Protein AF-A0AAP4EZF8-F1 (afdb_monomer_lite)

Structure (mmCIF, N/CA/C/O backbone):
data_AF-A0AAP4EZF8-F1
#
_entry.id   AF-A0AAP4EZF8-F1
#
loop_
_atom_site.group_PDB
_atom_site.id
_atom_site.type_symbol
_atom_site.label_atom_id
_atom_site.label_alt_id
_atom_site.label_comp_id
_atom_site.label_asym_id
_atom_site.label_entity_id
_atom_site.label_seq_id
_atom_site.pdbx_PDB_ins_code
_atom_site.Cartn_x
_atom_site.Cartn_y
_atom_site.Cartn_z
_atom_site.occupancy
_atom_site.B_iso_or_equiv
_atom_site.auth_seq_id
_atom_site.auth_comp_id
_atom_site.auth_asym_id
_atom_site.auth_atom_id
_atom_site.pdbx_PDB_model_num
ATOM 1 N N . MET A 1 1 ? 42.710 -4.625 -12.517 1.00 37.38 1 MET A N 1
ATOM 2 C CA . MET A 1 1 ? 41.410 -4.538 -11.818 1.00 37.38 1 MET A CA 1
ATOM 3 C C . MET A 1 1 ? 40.310 -4.661 -12.863 1.00 37.38 1 MET A C 1
ATOM 5 O O . MET A 1 1 ? 40.284 -3.860 -13.783 1.00 37.38 1 MET A O 1
ATOM 9 N N . ARG A 1 2 ? 39.512 -5.733 -12.794 1.00 29.61 2 ARG A N 1
ATOM 10 C CA . ARG A 1 2 ? 38.468 -6.141 -13.753 1.00 29.61 2 ARG A CA 1
ATOM 11 C C . ARG A 1 2 ? 37.198 -6.421 -12.942 1.00 29.61 2 ARG A C 1
ATOM 13 O O . ARG A 1 2 ? 37.302 -7.098 -11.923 1.00 29.61 2 ARG A O 1
ATOM 20 N N . LEU A 1 3 ? 36.039 -5.920 -13.371 1.00 31.92 3 LEU A N 1
ATOM 21 C CA . LEU A 1 3 ? 34.738 -6.331 -12.826 1.00 31.92 3 LEU A CA 1
ATOM 22 C C . LEU A 1 3 ? 34.533 -7.811 -13.175 1.00 31.92 3 LEU A C 1
ATOM 24 O O . LEU A 1 3 ? 34.345 -8.163 -14.336 1.00 31.92 3 LEU A O 1
ATOM 28 N N . ALA A 1 4 ? 34.656 -8.681 -12.176 1.00 42.47 4 ALA A N 1
ATOM 29 C CA . ALA A 1 4 ? 34.756 -10.132 -12.321 1.00 42.47 4 ALA A CA 1
ATOM 30 C C . ALA A 1 4 ? 33.412 -10.829 -12.602 1.00 42.47 4 ALA A C 1
ATOM 32 O O . ALA A 1 4 ? 33.194 -11.937 -12.122 1.00 42.47 4 ALA A O 1
ATOM 33 N N . ALA A 1 5 ? 32.507 -10.206 -13.363 1.00 37.62 5 ALA A N 1
ATOM 34 C CA . ALA A 1 5 ? 31.254 -10.871 -13.696 1.00 37.62 5 ALA A CA 1
ATOM 35 C C . ALA A 1 5 ? 30.788 -10.703 -15.142 1.00 37.62 5 ALA A C 1
ATOM 37 O O . ALA A 1 5 ? 30.407 -11.717 -15.698 1.00 37.62 5 ALA A O 1
ATOM 38 N N . TRP A 1 6 ? 30.825 -9.529 -15.784 1.00 41.91 6 TRP A N 1
ATOM 39 C CA . TRP A 1 6 ? 30.264 -9.393 -17.146 1.00 41.91 6 TRP A CA 1
ATOM 40 C C . TRP A 1 6 ? 30.872 -8.196 -17.899 1.00 41.91 6 TRP A C 1
ATOM 42 O O . TRP A 1 6 ? 30.418 -7.072 -17.699 1.00 41.91 6 TRP A O 1
ATOM 52 N N . PRO A 1 7 ? 31.914 -8.384 -18.730 1.00 45.31 7 PRO A N 1
ATOM 53 C CA . PRO A 1 7 ? 32.465 -7.306 -19.549 1.00 45.31 7 PRO A CA 1
ATOM 54 C C . PRO A 1 7 ? 31.749 -7.138 -20.902 1.00 45.31 7 PRO A C 1
ATOM 56 O O . PRO A 1 7 ? 31.932 -6.108 -21.539 1.00 45.31 7 PRO A O 1
ATOM 59 N N . GLU A 1 8 ? 30.943 -8.112 -21.342 1.00 48.06 8 GLU A N 1
ATOM 60 C CA . GLU A 1 8 ? 30.373 -8.125 -22.694 1.00 48.06 8 GLU A CA 1
ATOM 61 C C . GLU A 1 8 ? 29.079 -8.956 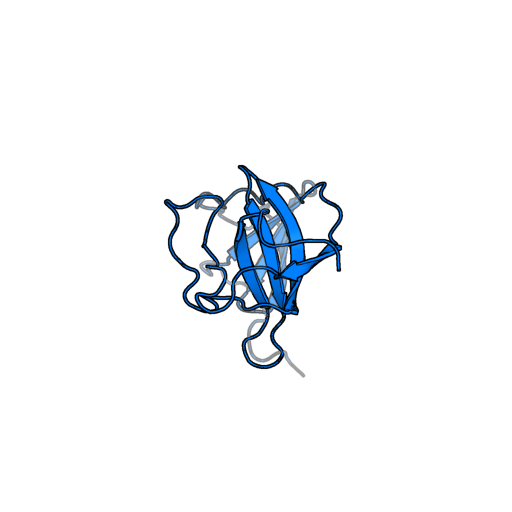-22.730 1.00 48.06 8 GLU A C 1
ATOM 63 O O . GLU A 1 8 ? 29.047 -10.089 -22.244 1.00 48.06 8 GLU A O 1
ATOM 68 N N . LEU A 1 9 ? 27.995 -8.397 -23.276 1.00 49.22 9 LEU A N 1
ATOM 69 C CA . LEU A 1 9 ? 26.797 -9.170 -23.607 1.00 49.22 9 LEU A CA 1
ATOM 70 C C . LEU A 1 9 ? 27.091 -9.948 -24.896 1.00 49.22 9 LEU A C 1
ATOM 72 O O . LEU A 1 9 ? 27.090 -9.372 -25.978 1.00 49.22 9 LEU A O 1
ATOM 76 N N . ALA A 1 10 ? 27.372 -11.244 -24.778 1.00 48.78 10 ALA A N 1
ATOM 77 C CA . ALA A 1 10 ? 27.453 -12.143 -25.928 1.00 48.78 10 ALA A CA 1
ATOM 78 C C . ALA A 1 10 ? 26.058 -12.411 -26.532 1.00 48.78 10 ALA A C 1
ATOM 80 O O . ALA A 1 10 ? 25.045 -12.351 -25.826 1.00 48.78 10 ALA A O 1
ATOM 81 N N . GLU A 1 11 ? 26.022 -12.723 -27.831 1.00 43.00 11 GLU A N 1
ATOM 82 C CA . GLU A 1 11 ? 24.820 -13.152 -28.554 1.00 43.00 11 GLU A CA 1
ATOM 83 C C . GLU A 1 11 ? 24.156 -14.339 -27.827 1.00 43.00 11 GLU A C 1
ATOM 85 O O . GLU A 1 11 ? 24.813 -15.336 -27.527 1.00 43.00 11 GLU A O 1
ATOM 90 N N . GLY A 1 12 ? 22.865 -14.209 -27.496 1.00 46.56 12 GLY A N 1
ATOM 91 C CA . GLY A 1 12 ? 22.092 -15.232 -26.776 1.00 46.56 12 GLY A CA 1
ATOM 92 C C . GLY A 1 12 ? 21.846 -14.977 -25.281 1.00 46.56 12 GLY A C 1
ATOM 93 O O . GLY A 1 12 ? 21.172 -15.783 -24.644 1.00 46.56 12 GLY A O 1
ATOM 94 N N . ASN A 1 13 ? 22.336 -13.874 -24.706 1.00 57.84 13 ASN A N 1
ATOM 95 C CA . ASN A 1 13 ? 21.997 -13.491 -23.330 1.00 57.84 13 ASN A CA 1
ATOM 96 C C . ASN A 1 13 ? 20.596 -12.860 -23.236 1.00 57.84 13 ASN A C 1
ATOM 98 O O . ASN A 1 13 ? 20.309 -11.873 -23.913 1.00 57.84 13 ASN A O 1
ATOM 102 N N . GLU A 1 14 ? 19.747 -13.384 -22.347 1.00 56.44 14 GLU A N 1
ATOM 103 C CA . GLU A 1 14 ? 18.456 -12.777 -22.002 1.00 56.44 14 GLU A CA 1
ATOM 104 C C . GLU A 1 14 ? 18.648 -11.657 -20.966 1.00 56.44 14 GLU A C 1
ATOM 106 O O . GLU A 1 14 ? 19.340 -11.828 -19.960 1.00 56.44 14 GLU A O 1
ATOM 111 N N . VAL A 1 15 ? 18.030 -10.500 -21.210 1.00 62.16 15 VAL A N 1
ATOM 112 C CA . VAL A 1 15 ? 18.065 -9.332 -20.320 1.00 62.16 15 VAL A CA 1
ATOM 113 C C . VAL A 1 15 ? 16.663 -8.759 -20.157 1.00 62.16 15 VAL A C 1
ATOM 115 O O . VAL A 1 15 ? 15.898 -8.700 -21.120 1.00 62.16 15 VAL A O 1
ATOM 118 N N . ASP A 1 16 ? 16.333 -8.301 -18.950 1.00 65.31 16 ASP A N 1
ATOM 119 C CA . ASP A 1 16 ? 15.076 -7.600 -18.705 1.00 65.31 16 ASP A CA 1
ATOM 120 C C . ASP A 1 16 ? 15.207 -6.144 -19.162 1.00 65.31 16 ASP A C 1
ATOM 122 O O . ASP A 1 16 ? 16.004 -5.363 -18.631 1.00 65.31 16 ASP A O 1
ATOM 126 N N . VAL A 1 17 ? 14.421 -5.767 -20.169 1.00 64.56 17 VAL A N 1
ATOM 127 C CA . VAL A 1 17 ? 14.348 -4.383 -20.647 1.00 64.56 17 VAL A CA 1
ATOM 128 C C . VAL A 1 17 ? 13.406 -3.609 -19.731 1.00 64.56 17 VAL A C 1
ATOM 130 O O . VAL A 1 17 ? 12.209 -3.876 -19.679 1.00 64.56 17 VAL A O 1
ATOM 133 N N . ALA A 1 18 ? 13.955 -2.646 -18.995 1.00 67.19 18 ALA A N 1
ATOM 134 C CA . ALA A 1 18 ? 13.196 -1.815 -18.071 1.00 67.19 18 ALA A CA 1
ATOM 135 C C . ALA A 1 18 ? 12.539 -0.627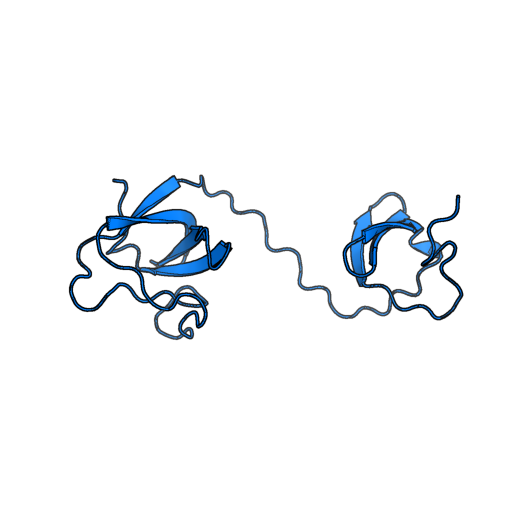 -18.784 1.00 67.19 18 ALA A C 1
ATOM 137 O O . ALA A 1 18 ? 11.382 -0.320 -18.515 1.00 67.19 18 ALA A O 1
ATOM 138 N N . GLU A 1 19 ? 13.258 0.050 -19.683 1.00 68.50 19 GLU A N 1
ATOM 139 C CA . GLU A 1 19 ? 12.761 1.232 -20.401 1.00 68.50 19 GLU A CA 1
ATOM 140 C C . GLU A 1 19 ? 13.360 1.313 -21.809 1.00 68.50 19 GLU A C 1
ATOM 142 O O . GLU A 1 19 ? 14.531 0.988 -22.010 1.00 68.50 19 GLU A O 1
ATOM 147 N N . LEU A 1 20 ? 12.575 1.807 -22.770 1.00 66.81 20 LEU A N 1
ATOM 148 C CA . LEU A 1 20 ? 13.034 2.173 -24.110 1.00 66.81 20 LEU A CA 1
ATOM 149 C C . LEU A 1 20 ? 13.005 3.693 -24.256 1.00 66.81 20 LEU A C 1
ATOM 151 O O . LEU A 1 20 ? 11.990 4.337 -23.994 1.00 66.81 20 LEU A O 1
ATOM 155 N N . TYR A 1 21 ? 14.114 4.265 -24.702 1.00 63.78 21 TYR A N 1
ATOM 156 C CA . TYR A 1 21 ? 14.239 5.688 -24.966 1.00 63.78 21 TYR A CA 1
ATOM 157 C C . TYR A 1 21 ? 14.019 5.971 -26.453 1.00 63.78 21 TYR A C 1
ATOM 159 O O . TYR A 1 21 ? 14.513 5.262 -27.332 1.00 63.78 21 TYR A O 1
ATOM 167 N N . SER A 1 22 ? 13.331 7.074 -26.749 1.00 60.00 22 SER A N 1
ATOM 168 C CA . SER A 1 22 ? 13.057 7.546 -28.116 1.00 60.00 22 SER A CA 1
ATOM 169 C C . SER A 1 22 ? 14.316 7.900 -28.923 1.00 60.00 22 SER A C 1
ATOM 171 O O . SER A 1 22 ? 14.236 8.093 -30.132 1.00 60.00 22 SER A O 1
ATOM 173 N N . ASN A 1 23 ? 15.483 7.955 -28.276 1.00 64.12 23 ASN A N 1
ATOM 174 C CA . ASN A 1 23 ? 16.798 8.142 -28.893 1.00 64.12 23 ASN A CA 1
ATOM 175 C C . ASN A 1 23 ? 17.492 6.815 -29.284 1.00 64.12 23 ASN A C 1
ATOM 177 O O . ASN A 1 23 ? 18.682 6.827 -29.600 1.00 64.12 23 ASN A O 1
ATOM 181 N N . GLY A 1 24 ? 16.786 5.680 -29.236 1.00 64.94 24 GLY A N 1
ATOM 182 C CA . GLY A 1 24 ? 17.297 4.375 -29.674 1.00 64.94 24 GLY A CA 1
ATOM 183 C C . GLY A 1 24 ? 18.107 3.606 -28.625 1.00 64.94 24 GLY A C 1
ATOM 184 O O . GLY A 1 24 ? 18.748 2.607 -28.955 1.00 64.94 24 GLY A O 1
ATOM 185 N N . TRP A 1 25 ? 18.089 4.042 -27.366 1.00 72.88 25 TRP A N 1
ATOM 186 C CA . TRP A 1 25 ? 18.699 3.324 -26.245 1.00 72.88 25 TRP A CA 1
ATOM 187 C C . TRP A 1 25 ? 17.653 2.567 -25.428 1.00 72.88 25 TRP A C 1
ATOM 189 O O . TRP A 1 25 ? 16.509 2.989 -25.321 1.00 72.88 25 TRP A O 1
ATOM 199 N N . ALA A 1 26 ? 18.061 1.468 -24.806 1.00 67.94 26 ALA A N 1
ATOM 200 C CA . ALA A 1 26 ? 17.270 0.685 -23.873 1.00 67.94 26 ALA A CA 1
ATOM 201 C C . ALA A 1 26 ? 17.988 0.628 -22.519 1.00 67.94 26 ALA A C 1
ATOM 203 O O . ALA A 1 26 ? 19.188 0.337 -22.457 1.00 67.94 26 ALA A O 1
ATOM 204 N N . ARG A 1 27 ? 17.262 0.890 -21.429 1.00 71.69 27 ARG A N 1
ATOM 205 C CA . ARG A 1 27 ? 17.731 0.595 -20.073 1.00 71.69 27 ARG A CA 1
ATOM 206 C C . ARG A 1 27 ? 17.438 -0.865 -19.780 1.00 71.69 27 ARG A C 1
ATOM 208 O O . ARG A 1 27 ? 16.278 -1.273 -19.783 1.00 71.69 27 ARG A O 1
ATOM 215 N N . VAL A 1 28 ? 18.480 -1.627 -19.491 1.00 71.31 28 VAL A N 1
ATOM 216 C CA . VAL A 1 28 ? 18.376 -3.041 -19.130 1.00 71.31 28 VAL A CA 1
ATOM 217 C C . VAL A 1 28 ? 18.740 -3.234 -17.671 1.00 71.31 28 VAL A C 1
ATOM 219 O O . VAL A 1 28 ? 19.638 -2.571 -17.143 1.00 71.31 28 VAL A O 1
ATOM 222 N N . LEU A 1 29 ? 18.026 -4.141 -17.018 1.00 65.88 29 LEU A N 1
ATOM 223 C CA . LEU A 1 29 ? 18.324 -4.571 -15.667 1.00 65.88 29 LEU A CA 1
ATOM 224 C C . LEU A 1 29 ? 18.965 -5.955 -15.738 1.00 65.88 29 LEU A C 1
ATOM 226 O O . LEU A 1 29 ? 18.379 -6.908 -16.243 1.00 65.88 29 LEU A O 1
ATOM 230 N N . ILE A 1 30 ? 20.193 -6.056 -15.239 1.00 60.91 30 ILE A N 1
ATOM 231 C CA . ILE A 1 30 ? 20.921 -7.317 -15.155 1.00 60.91 30 ILE A CA 1
ATOM 232 C C . ILE A 1 30 ? 21.064 -7.629 -13.673 1.00 60.91 30 ILE A C 1
ATOM 234 O O . ILE A 1 30 ? 21.964 -7.126 -12.993 1.00 60.91 30 ILE A O 1
ATOM 238 N N . ARG A 1 31 ? 20.143 -8.453 -13.167 1.00 67.06 31 ARG A N 1
ATOM 239 C CA . ARG A 1 31 ? 19.973 -8.726 -11.732 1.00 67.06 31 ARG A CA 1
ATOM 240 C C . ARG A 1 31 ? 19.648 -7.442 -10.952 1.00 67.06 31 ARG A C 1
ATOM 242 O O . ARG A 1 31 ? 18.510 -6.998 -10.982 1.00 67.06 31 ARG A O 1
ATOM 249 N N . GLU A 1 32 ? 20.640 -6.843 -10.293 1.00 58.75 32 GLU A N 1
ATOM 250 C CA . GLU A 1 32 ? 20.524 -5.601 -9.507 1.00 58.75 32 GLU A CA 1
ATOM 251 C C . GLU A 1 32 ? 21.290 -4.426 -10.142 1.00 58.75 32 GLU A C 1
ATOM 253 O O . GLU A 1 32 ? 21.265 -3.307 -9.631 1.00 58.75 32 GLU A O 1
ATOM 258 N N . TYR A 1 33 ? 21.975 -4.657 -11.266 1.00 54.03 33 TYR A N 1
ATOM 259 C CA . TYR A 1 33 ? 22.764 -3.637 -11.948 1.00 54.03 33 TYR A CA 1
ATOM 260 C C . TYR A 1 33 ? 21.999 -3.057 -13.133 1.00 54.03 33 TYR A C 1
ATOM 262 O O . TYR A 1 33 ? 21.435 -3.779 -13.956 1.00 54.03 33 TYR A O 1
ATOM 270 N N . THR A 1 34 ? 22.010 -1.730 -13.225 1.00 66.06 34 THR A N 1
ATOM 271 C CA . THR A 1 34 ? 21.427 -0.996 -14.350 1.00 66.06 34 THR A CA 1
ATOM 272 C C . THR A 1 34 ? 22.478 -0.782 -15.434 1.00 66.06 34 THR A C 1
ATOM 274 O O . THR A 1 34 ? 23.555 -0.254 -15.155 1.00 66.06 34 THR A O 1
ATOM 277 N N . GLY A 1 35 ? 22.150 -1.163 -16.668 1.00 66.75 35 GLY A N 1
ATOM 278 C CA . GLY A 1 35 ? 22.962 -0.922 -17.859 1.00 66.75 35 GLY A CA 1
ATOM 279 C C . GLY A 1 35 ? 22.168 -0.224 -18.962 1.00 66.75 35 GLY A C 1
ATOM 280 O O . GLY A 1 35 ? 20.937 -0.221 -18.955 1.00 66.75 35 GLY A O 1
ATOM 281 N N . TYR A 1 36 ? 22.881 0.358 -19.925 1.00 71.56 36 TYR A N 1
ATOM 282 C CA . TYR A 1 36 ? 22.295 0.957 -21.123 1.00 71.56 36 TYR A CA 1
ATOM 283 C C . TYR A 1 36 ? 22.862 0.264 -22.349 1.00 71.56 36 TYR A C 1
ATOM 285 O O . TYR A 1 36 ? 24.078 0.156 -22.502 1.00 71.56 36 TYR A O 1
ATOM 293 N N . VAL A 1 37 ? 21.979 -0.193 -23.223 1.00 69.44 37 VAL A N 1
ATOM 294 C CA . VAL A 1 37 ? 22.340 -0.874 -24.466 1.00 69.44 37 VAL A CA 1
ATOM 295 C C . VAL A 1 37 ? 21.567 -0.247 -25.612 1.00 69.44 37 VAL A C 1
ATOM 297 O O . VAL A 1 37 ? 20.474 0.280 -25.420 1.00 69.44 37 VAL A O 1
ATOM 300 N N . ASN A 1 38 ? 22.130 -0.252 -26.814 1.00 68.56 38 ASN A N 1
ATOM 301 C CA . ASN A 1 38 ? 21.423 0.284 -27.968 1.00 68.56 38 ASN A CA 1
ATOM 302 C C . ASN A 1 38 ? 20.339 -0.714 -28.409 1.00 68.56 38 ASN A C 1
ATOM 304 O O . ASN A 1 38 ? 20.622 -1.895 -28.615 1.00 68.56 38 ASN A O 1
ATOM 308 N N . ALA A 1 39 ? 19.102 -0.230 -28.546 1.00 62.81 39 ALA A N 1
ATOM 309 C CA . ALA A 1 39 ? 17.932 -1.058 -28.833 1.00 62.81 39 ALA A CA 1
ATOM 310 C C . ALA A 1 39 ? 18.028 -1.774 -30.193 1.00 62.81 39 ALA A C 1
ATOM 312 O O . ALA A 1 39 ? 17.402 -2.811 -30.375 1.00 62.81 39 ALA A O 1
ATOM 313 N N . SER A 1 40 ? 18.858 -1.279 -31.119 1.00 68.81 40 SER A N 1
ATOM 314 C CA . SER A 1 40 ? 19.074 -1.887 -32.443 1.00 68.81 40 SER A CA 1
ATOM 315 C C . SER A 1 40 ? 19.815 -3.227 -32.385 1.00 68.81 40 SER A C 1
ATOM 317 O O . SER A 1 40 ? 19.767 -3.986 -33.347 1.00 68.81 40 SER A O 1
ATOM 319 N N . TYR A 1 41 ? 20.504 -3.516 -31.275 1.00 65.31 41 TYR A N 1
ATOM 320 C CA . TYR A 1 41 ? 21.194 -4.790 -31.040 1.00 65.31 41 TYR A CA 1
ATOM 321 C C . TYR A 1 41 ? 20.379 -5.746 -30.159 1.00 65.31 41 TYR A C 1
ATOM 323 O O . TYR A 1 41 ? 20.856 -6.828 -29.824 1.00 65.31 41 TYR A O 1
ATOM 331 N N . LEU A 1 42 ? 19.164 -5.355 -29.759 1.00 61.94 42 LEU A N 1
ATOM 332 C CA . LEU A 1 42 ? 18.272 -6.193 -28.973 1.00 61.94 42 LEU A CA 1
ATOM 333 C C . LEU A 1 42 ? 17.217 -6.821 -29.878 1.00 61.94 42 LEU A C 1
ATOM 335 O O . LEU A 1 42 ? 16.423 -6.126 -30.511 1.00 61.94 42 LEU A O 1
ATOM 339 N N . GLN A 1 43 ? 17.142 -8.148 -29.865 1.00 61.38 43 GLN A N 1
ATOM 340 C CA . GLN A 1 43 ? 15.977 -8.851 -30.382 1.00 61.38 43 GLN A CA 1
ATOM 341 C C . GLN A 1 43 ? 14.892 -8.857 -29.298 1.00 61.38 43 GLN A C 1
ATOM 343 O O . GLN A 1 43 ? 14.761 -9.800 -28.518 1.00 61.38 43 GLN A O 1
ATOM 348 N N . ILE A 1 44 ? 14.139 -7.757 -29.221 1.00 58.62 44 ILE A N 1
ATOM 349 C CA . ILE A 1 44 ? 13.036 -7.604 -28.270 1.00 58.62 44 ILE A CA 1
ATOM 350 C C . ILE A 1 44 ? 11.899 -8.516 -28.727 1.00 58.62 44 ILE A C 1
ATOM 352 O O . ILE A 1 44 ? 11.134 -8.191 -29.631 1.00 58.62 44 ILE A O 1
ATOM 356 N N . THR A 1 45 ? 11.797 -9.684 -28.103 1.00 56.22 45 THR A N 1
ATOM 357 C CA . THR A 1 45 ? 10.573 -10.478 -28.179 1.00 56.22 45 THR A CA 1
ATOM 358 C C . THR A 1 45 ? 9.616 -9.838 -27.186 1.00 56.22 45 THR A C 1
ATOM 360 O O . THR A 1 45 ? 9.890 -9.873 -25.988 1.00 56.22 45 THR A O 1
ATOM 363 N N . GLU A 1 46 ? 8.554 -9.184 -27.662 1.00 51.06 46 GLU A N 1
ATOM 364 C CA . GLU A 1 46 ? 7.558 -8.536 -26.805 1.00 51.06 46 GLU A CA 1
ATOM 365 C C . GLU A 1 46 ? 6.919 -9.566 -25.857 1.00 51.06 46 GLU A C 1
ATOM 367 O O . GLU A 1 46 ? 5.871 -10.146 -26.136 1.00 51.06 46 GLU A O 1
ATOM 372 N N . ARG A 1 47 ? 7.515 -9.790 -24.683 1.00 47.66 47 ARG A N 1
ATOM 373 C CA . ARG A 1 47 ? 6.697 -10.066 -23.509 1.00 47.66 47 ARG A CA 1
ATOM 374 C C . ARG A 1 47 ? 6.081 -8.736 -23.150 1.00 47.66 47 ARG A C 1
ATOM 376 O O . ARG A 1 47 ? 6.811 -7.809 -22.820 1.00 47.66 47 ARG A O 1
ATOM 383 N N . SER A 1 48 ? 4.761 -8.653 -23.273 1.00 40.41 48 SER A N 1
ATOM 384 C CA . SER A 1 48 ? 3.958 -7.492 -22.910 1.00 40.41 48 SER A CA 1
ATOM 385 C C . SER A 1 48 ? 4.430 -6.952 -21.561 1.00 40.41 48 SER A C 1
ATOM 387 O O . SER A 1 48 ? 4.118 -7.508 -20.508 1.00 40.41 48 SER A O 1
ATOM 389 N N . GLN A 1 49 ? 5.252 -5.907 -21.604 1.00 43.66 49 GLN A N 1
ATOM 390 C CA . GLN A 1 49 ? 5.701 -5.219 -20.413 1.00 43.66 49 GLN A CA 1
ATOM 391 C C . GLN A 1 49 ? 4.436 -4.638 -19.775 1.00 43.66 49 GLN A C 1
ATOM 393 O O . GLN A 1 49 ? 3.649 -4.004 -20.488 1.00 43.66 49 GLN A O 1
ATOM 398 N N . PRO A 1 50 ? 4.166 -4.870 -18.480 1.00 36.12 50 PRO A N 1
ATOM 399 C CA . PRO A 1 50 ? 3.064 -4.187 -17.832 1.00 36.12 50 PRO A CA 1
ATOM 400 C C . PRO A 1 50 ? 3.343 -2.692 -17.962 1.00 36.12 50 PRO A C 1
ATOM 402 O O . PRO A 1 50 ? 4.355 -2.200 -17.465 1.00 36.12 50 PRO A O 1
ATOM 405 N N . THR A 1 51 ? 2.481 -1.998 -18.705 1.00 37.28 51 THR A N 1
ATOM 406 C CA . THR A 1 51 ? 2.524 -0.547 -18.888 1.00 37.28 51 THR A CA 1
ATOM 407 C C . THR A 1 51 ? 2.824 0.104 -17.536 1.00 37.28 51 THR A C 1
ATOM 409 O O . THR A 1 51 ? 2.081 -0.178 -16.587 1.00 37.28 51 THR A O 1
ATOM 412 N N . PRO A 1 52 ? 3.889 0.922 -17.395 1.00 44.75 52 PRO A N 1
ATOM 413 C CA . PRO A 1 52 ? 4.154 1.602 -16.137 1.00 44.75 52 PRO A CA 1
ATOM 414 C C . PRO A 1 52 ? 2.904 2.400 -15.772 1.00 44.75 52 PRO A C 1
ATOM 416 O O . PRO A 1 52 ? 2.428 3.226 -16.554 1.00 44.75 52 PRO A O 1
ATOM 419 N N . ALA A 1 53 ? 2.313 2.069 -14.621 1.00 46.03 53 ALA A N 1
ATOM 420 C CA . ALA A 1 53 ? 1.100 2.722 -14.162 1.00 46.03 53 ALA A CA 1
ATOM 421 C C . ALA A 1 53 ? 1.362 4.238 -14.078 1.00 46.03 53 ALA A C 1
ATOM 423 O O . ALA A 1 53 ? 2.435 4.630 -13.609 1.00 46.03 53 ALA A O 1
ATOM 424 N N . PRO A 1 54 ? 0.430 5.093 -14.540 1.00 44.22 54 PRO A N 1
ATOM 425 C CA . PRO A 1 54 ? 0.612 6.538 -14.489 1.00 44.22 54 PRO A CA 1
ATOM 426 C C . PRO A 1 54 ? 0.961 6.964 -13.060 1.00 44.22 54 PRO A C 1
ATOM 428 O O . PRO A 1 54 ? 0.323 6.515 -12.105 1.00 44.22 54 PRO A O 1
ATOM 431 N N . ALA A 1 55 ? 1.993 7.803 -12.923 1.00 47.47 55 ALA A N 1
ATOM 432 C CA . ALA A 1 55 ? 2.397 8.350 -11.634 1.00 47.47 55 ALA A CA 1
ATOM 433 C C . ALA A 1 55 ? 1.176 9.005 -10.958 1.00 47.47 55 ALA A C 1
ATOM 435 O O . ALA A 1 55 ? 0.452 9.753 -11.626 1.00 47.47 55 ALA A O 1
ATOM 436 N N . PRO A 1 56 ? 0.897 8.714 -9.675 1.00 52.03 56 PRO A N 1
ATOM 437 C CA . PRO A 1 56 ? -0.282 9.254 -9.022 1.00 52.03 56 PRO A CA 1
ATOM 438 C C . PRO A 1 56 ? -0.169 10.780 -8.959 1.00 52.03 56 PRO A C 1
ATOM 440 O O . PRO A 1 56 ? 0.776 11.321 -8.394 1.00 52.03 56 PRO A O 1
ATOM 443 N N . THR A 1 57 ? -1.166 11.492 -9.486 1.00 59.16 57 THR A N 1
ATOM 444 C CA . THR A 1 57 ? -1.356 12.946 -9.300 1.00 59.16 57 THR A CA 1
ATOM 445 C C . THR A 1 57 ? -1.813 13.295 -7.877 1.00 59.16 57 THR A C 1
ATOM 447 O O . THR A 1 57 ? -2.390 14.353 -7.644 1.00 59.16 57 THR A O 1
ATOM 450 N N . TYR A 1 58 ? -1.617 12.379 -6.932 1.00 69.06 58 TYR A N 1
ATOM 451 C CA . TYR A 1 58 ? -2.094 12.472 -5.566 1.00 69.06 58 TYR A CA 1
ATOM 452 C C . TYR A 1 58 ? -0.964 12.970 -4.672 1.00 69.06 58 TYR A C 1
ATOM 454 O O . TYR A 1 58 ? 0.133 12.412 -4.679 1.00 69.06 58 TYR A O 1
ATOM 462 N N . THR A 1 59 ? -1.224 14.024 -3.902 1.00 80.19 59 THR A N 1
ATOM 463 C CA . THR A 1 59 ? -0.267 14.512 -2.909 1.00 80.19 59 THR A CA 1
ATOM 464 C C . THR A 1 59 ? -0.160 13.493 -1.786 1.00 80.19 59 THR A C 1
ATOM 466 O O . THR A 1 59 ? -1.141 13.247 -1.091 1.00 80.19 59 THR A O 1
ATOM 469 N N . GLU A 1 60 ? 1.019 12.896 -1.615 1.00 85.75 60 GLU A N 1
ATOM 470 C CA . GLU A 1 60 ? 1.254 11.960 -0.518 1.00 85.75 60 GLU A CA 1
ATOM 471 C C . GLU A 1 60 ? 1.145 12.689 0.829 1.00 85.75 60 GLU A C 1
ATOM 473 O O . GLU A 1 60 ? 1.722 13.764 1.011 1.00 85.75 60 GLU A O 1
ATOM 478 N N . TRP A 1 61 ? 0.413 12.110 1.780 1.00 87.38 61 TRP A N 1
ATOM 479 C CA . TRP A 1 61 ? 0.282 12.645 3.137 1.00 87.38 61 TRP A CA 1
ATOM 480 C C . TRP A 1 61 ? 0.313 11.527 4.182 1.00 87.38 61 TRP A C 1
ATOM 482 O O . TRP A 1 61 ? 0.073 10.358 3.881 1.00 87.38 61 TRP A O 1
ATOM 492 N N . ALA A 1 62 ? 0.656 11.875 5.422 1.00 89.75 62 ALA A N 1
ATOM 493 C CA . ALA A 1 62 ? 0.711 10.922 6.525 1.00 89.75 62 ALA A CA 1
ATOM 494 C C . ALA A 1 62 ? -0.685 10.720 7.127 1.00 89.75 62 ALA A C 1
ATOM 496 O O . ALA A 1 62 ? -1.235 11.635 7.735 1.00 89.75 62 ALA A O 1
ATOM 497 N N . GLY A 1 63 ? -1.245 9.525 6.951 1.00 91.62 63 GLY A N 1
ATOM 498 C CA . GLY A 1 63 ? -2.523 9.130 7.523 1.00 91.62 63 GLY A CA 1
ATOM 499 C C . GLY A 1 63 ? -2.368 8.316 8.791 1.00 91.62 63 GLY A C 1
ATOM 500 O O . GLY A 1 63 ? -1.540 7.408 8.860 1.00 91.62 63 GLY A O 1
ATOM 501 N N . GLN A 1 64 ? -3.190 8.635 9.783 1.00 93.31 64 GLN A N 1
ATOM 502 C CA . GLN A 1 64 ? -3.295 7.893 11.026 1.00 93.31 64 GLN A CA 1
ATOM 503 C C . GLN A 1 64 ? -4.537 7.008 10.997 1.00 93.31 64 GLN A C 1
ATOM 505 O O . GLN A 1 64 ? -5.634 7.452 10.657 1.00 93.31 64 GLN A O 1
ATOM 510 N N . VAL A 1 65 ? -4.354 5.742 11.362 1.00 93.50 65 VAL A N 1
ATOM 511 C CA . VAL A 1 65 ? -5.445 4.779 11.502 1.00 93.50 65 VAL A CA 1
ATOM 512 C C . VAL A 1 65 ? -6.199 5.027 12.811 1.00 93.50 65 VAL A C 1
ATOM 514 O O . VAL A 1 65 ? -5.561 5.160 13.853 1.00 93.50 65 VAL A O 1
ATOM 517 N N . HIS A 1 66 ? -7.533 5.039 12.766 1.00 91.38 66 HIS A N 1
ATOM 518 C CA . HIS A 1 66 ? -8.417 5.230 13.926 1.00 91.38 66 HIS A CA 1
ATOM 519 C C . HIS A 1 66 ? -9.664 4.325 13.853 1.00 91.38 66 HIS A C 1
ATOM 521 O O . HIS A 1 66 ? -9.981 3.773 12.800 1.00 91.38 66 HIS A O 1
ATOM 527 N N . ASP A 1 67 ? -10.367 4.151 14.977 1.00 90.12 67 ASP A N 1
ATOM 528 C CA . ASP A 1 67 ? -11.668 3.459 15.087 1.00 90.12 67 ASP A CA 1
ATOM 529 C C . ASP A 1 67 ? -11.675 1.990 14.620 1.00 90.12 67 ASP A C 1
ATOM 531 O O . ASP A 1 67 ? -12.694 1.449 14.182 1.00 90.12 67 ASP A O 1
ATOM 535 N N . VAL A 1 68 ? -10.533 1.304 14.730 1.00 90.31 68 VAL A N 1
ATOM 536 C CA . VAL A 1 68 ? -10.394 -0.106 14.304 1.00 90.31 68 VAL A CA 1
ATOM 537 C C . VAL A 1 68 ? -10.107 -1.085 15.434 1.00 90.31 68 VAL A C 1
ATOM 539 O O . VAL A 1 68 ? -10.058 -2.297 15.210 1.00 90.31 68 VAL A O 1
ATOM 542 N N . ASN A 1 69 ? -9.925 -0.602 16.660 1.00 87.06 69 ASN A N 1
ATOM 543 C CA . ASN A 1 69 ? -9.721 -1.454 17.826 1.00 87.06 69 ASN A CA 1
ATOM 544 C C . ASN A 1 69 ? -11.035 -2.179 18.211 1.00 87.06 69 ASN A C 1
ATOM 546 O O . ASN A 1 69 ? -12.086 -1.540 18.222 1.00 87.06 69 ASN A O 1
ATOM 550 N N . PRO A 1 70 ? -11.029 -3.487 18.549 1.00 85.19 70 PRO A N 1
ATOM 551 C CA . PRO A 1 70 ? -9.891 -4.413 18.656 1.00 85.19 70 PRO A CA 1
ATOM 552 C C . PRO A 1 70 ? -9.617 -5.263 17.404 1.00 85.19 70 PRO A C 1
ATOM 554 O O . PRO A 1 70 ? -8.739 -6.124 17.412 1.00 85.19 70 PRO A O 1
ATOM 557 N N . VAL A 1 71 ? -10.383 -5.082 16.327 1.00 88.00 71 VAL A N 1
ATOM 558 C CA . VAL A 1 71 ? -10.374 -5.998 15.173 1.00 88.00 71 VAL A CA 1
ATOM 559 C C . VAL A 1 71 ? -9.178 -5.755 14.239 1.00 88.00 71 VAL A C 1
ATOM 561 O O . VAL A 1 71 ? -8.651 -6.710 13.648 1.00 88.00 71 VAL A O 1
ATOM 564 N N . GLY A 1 72 ? -8.727 -4.506 14.145 1.00 89.62 72 GLY A N 1
ATOM 565 C CA . GLY A 1 72 ? -7.697 -4.022 13.231 1.00 89.62 72 GLY A CA 1
ATOM 566 C C . GLY A 1 72 ? -8.236 -3.726 11.828 1.00 89.62 72 GLY A C 1
ATOM 567 O O . GLY A 1 72 ? -9.129 -4.411 11.319 1.00 89.62 72 GLY A O 1
ATOM 568 N N . LEU A 1 73 ? -7.656 -2.716 11.182 1.00 92.81 73 LEU A N 1
ATOM 569 C CA . LEU A 1 73 ? -7.939 -2.337 9.803 1.00 92.81 73 LEU A CA 1
ATOM 570 C C . LEU A 1 73 ? -7.279 -3.331 8.853 1.00 92.81 73 LEU A C 1
ATOM 572 O O . LEU A 1 73 ? -6.068 -3.523 8.896 1.00 92.81 73 LEU A O 1
ATOM 576 N N . ILE A 1 74 ? -8.057 -3.961 7.980 1.00 92.56 74 ILE A N 1
ATOM 577 C CA . ILE A 1 74 ? -7.529 -4.940 7.026 1.00 92.56 74 ILE A CA 1
ATOM 578 C C . ILE A 1 74 ? -6.860 -4.214 5.859 1.00 92.56 74 ILE A C 1
ATOM 580 O O . ILE A 1 74 ? -7.511 -3.422 5.179 1.00 92.56 74 ILE A O 1
ATOM 584 N N . VAL A 1 75 ? -5.607 -4.568 5.580 1.00 92.00 75 VAL A N 1
ATOM 585 C CA . VAL A 1 75 ? -4.877 -4.109 4.392 1.00 92.00 75 VAL A CA 1
ATOM 586 C C . VAL A 1 75 ? -5.056 -5.123 3.267 1.00 92.00 75 VAL A C 1
ATOM 588 O O . VAL A 1 75 ? -4.902 -6.333 3.464 1.00 92.00 75 VAL A O 1
ATOM 591 N N . ARG A 1 76 ? -5.402 -4.636 2.078 1.00 90.69 76 ARG A N 1
ATOM 592 C CA . ARG A 1 76 ? -5.720 -5.452 0.900 1.00 90.69 76 ARG A CA 1
ATOM 593 C C . ARG A 1 76 ? -4.773 -5.185 -0.259 1.00 90.69 76 ARG A C 1
ATOM 595 O O . ARG A 1 76 ? -4.107 -4.156 -0.299 1.00 90.69 76 ARG A O 1
ATOM 602 N N . THR A 1 77 ? -4.732 -6.103 -1.215 1.00 83.69 77 THR A N 1
ATOM 603 C CA . THR A 1 77 ? -3.934 -5.974 -2.444 1.00 83.69 77 THR A CA 1
ATOM 604 C C . THR A 1 77 ? -4.568 -5.037 -3.477 1.00 83.69 77 THR A C 1
ATOM 606 O O . THR A 1 77 ? -3.895 -4.636 -4.421 1.00 83.69 77 THR A O 1
ATOM 609 N N . GLY A 1 78 ? -5.830 -4.631 -3.284 1.00 81.06 78 GLY A N 1
ATOM 610 C CA . GLY A 1 78 ? -6.533 -3.707 -4.172 1.00 81.06 78 GLY A CA 1
ATOM 611 C C . GLY A 1 78 ? -7.699 -2.958 -3.509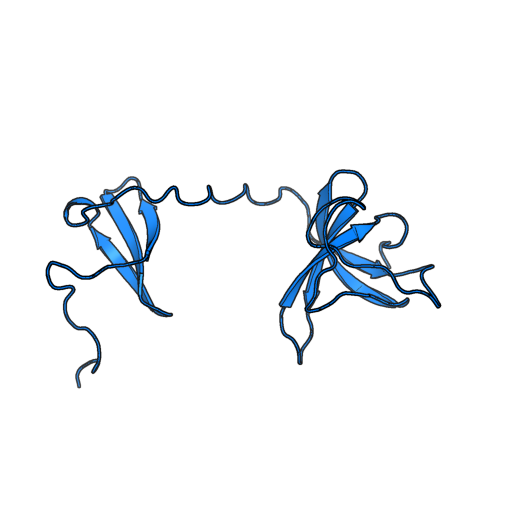 1.00 81.06 78 GLY A C 1
ATOM 612 O O . GLY A 1 78 ? -8.088 -3.277 -2.378 1.00 81.06 78 GLY A O 1
ATOM 613 N N . PRO A 1 79 ? -8.261 -1.957 -4.208 1.00 81.56 79 PRO A N 1
ATOM 614 C CA . PRO A 1 79 ? -9.320 -1.092 -3.700 1.00 81.56 79 PRO A CA 1
ATOM 615 C C . PRO A 1 79 ? -10.662 -1.824 -3.707 1.00 81.56 79 PRO A C 1
ATOM 617 O O . PRO A 1 79 ? -11.366 -1.869 -4.713 1.00 81.56 79 PRO A O 1
ATOM 620 N N . GLY A 1 80 ? -11.013 -2.452 -2.588 1.00 86.50 80 GLY A N 1
ATOM 621 C CA . GLY A 1 80 ? -12.298 -3.135 -2.454 1.00 86.50 80 GLY A CA 1
ATOM 622 C C . GLY A 1 80 ? -12.269 -4.340 -1.527 1.00 86.50 80 GLY A C 1
ATOM 623 O O . GLY A 1 80 ? -11.228 -4.935 -1.266 1.00 86.50 80 GLY A O 1
ATOM 624 N N . LYS A 1 81 ? -13.451 -4.770 -1.073 1.00 85.62 81 LYS A N 1
ATOM 625 C CA . LYS A 1 81 ? -13.595 -5.961 -0.213 1.00 85.62 81 LYS A CA 1
ATOM 626 C C . LYS A 1 81 ? -13.368 -7.289 -0.949 1.00 85.62 81 LYS A C 1
ATOM 628 O O . LYS A 1 81 ? -13.183 -8.301 -0.276 1.00 85.62 81 LYS A O 1
ATOM 633 N N . GLY A 1 82 ? -13.389 -7.278 -2.284 1.00 85.44 82 GLY A N 1
ATOM 634 C CA . GLY A 1 82 ? -13.163 -8.455 -3.129 1.00 85.44 82 GLY A CA 1
ATOM 635 C C . GLY A 1 82 ? -11.690 -8.806 -3.351 1.00 85.44 82 GLY A C 1
ATOM 636 O O . GLY A 1 82 ? -11.408 -9.904 -3.808 1.00 85.44 82 GLY A O 1
ATOM 637 N N . TYR A 1 83 ? -10.763 -7.906 -3.014 1.00 85.75 83 TYR A N 1
ATOM 638 C CA . TYR A 1 83 ? -9.328 -8.166 -3.128 1.00 85.75 83 TYR A CA 1
ATOM 639 C C . TYR A 1 83 ? -8.795 -8.930 -1.921 1.00 85.75 83 TYR A C 1
ATOM 641 O O . TYR A 1 83 ? -9.264 -8.739 -0.791 1.00 85.75 83 TYR A O 1
ATOM 649 N N . ASP A 1 84 ? -7.770 -9.741 -2.160 1.00 87.00 84 ASP A N 1
ATOM 650 C CA . ASP A 1 84 ? -7.083 -10.492 -1.120 1.00 87.00 84 ASP A CA 1
ATOM 651 C C . ASP A 1 84 ? -6.428 -9.588 -0.077 1.00 87.00 84 ASP A C 1
ATOM 653 O O . ASP A 1 84 ? -6.139 -8.407 -0.293 1.00 87.00 84 AS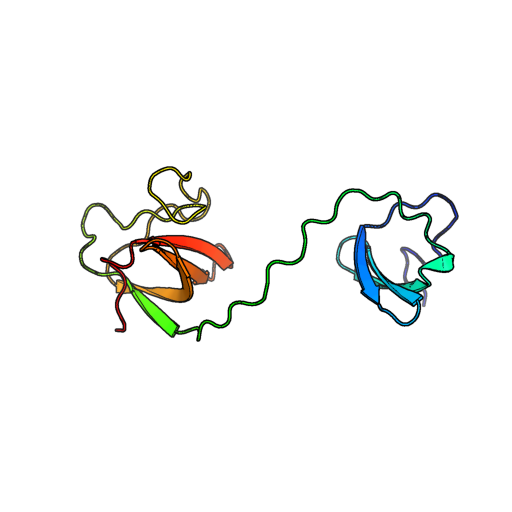P A O 1
ATOM 657 N N . ARG A 1 85 ? -6.195 -10.165 1.099 1.00 89.94 85 ARG A N 1
ATOM 658 C CA . ARG A 1 85 ? -5.439 -9.504 2.161 1.00 89.94 85 ARG A CA 1
ATOM 659 C C . ARG A 1 85 ? -3.964 -9.474 1.804 1.00 89.94 85 ARG A C 1
ATOM 661 O O . ARG A 1 85 ? -3.422 -10.452 1.297 1.00 89.94 85 ARG A O 1
ATOM 668 N N . LEU A 1 86 ? -3.304 -8.379 2.152 1.00 85.69 86 LEU A N 1
ATOM 669 C CA . LEU A 1 86 ? -1.866 -8.269 1.990 1.00 85.69 86 LEU A CA 1
ATOM 670 C C . LEU A 1 86 ? -1.163 -9.216 2.973 1.00 85.69 86 LEU A C 1
ATOM 672 O O . LEU A 1 86 ? -1.191 -8.991 4.177 1.00 85.69 86 LEU A O 1
ATOM 676 N N . THR A 1 87 ? -0.530 -10.279 2.480 1.00 80.31 87 THR A N 1
ATOM 677 C CA . THR A 1 87 ? 0.042 -11.335 3.337 1.00 80.31 87 THR A CA 1
ATOM 678 C C . THR A 1 87 ? 1.160 -10.827 4.244 1.00 80.31 87 THR A C 1
ATOM 680 O O . THR A 1 87 ? 1.236 -11.227 5.401 1.00 80.31 87 THR A O 1
ATOM 683 N N . ALA A 1 88 ? 2.006 -9.928 3.734 1.00 78.81 88 ALA A N 1
ATOM 684 C CA . ALA A 1 88 ? 3.138 -9.385 4.483 1.00 78.81 88 ALA A CA 1
ATOM 685 C C . ALA A 1 88 ? 2.707 -8.437 5.612 1.00 78.81 88 ALA A C 1
ATOM 687 O O . ALA A 1 88 ? 3.370 -8.354 6.642 1.00 78.81 88 ALA A O 1
ATOM 688 N N . TYR A 1 89 ? 1.587 -7.734 5.426 1.00 82.81 89 TYR A N 1
ATOM 689 C CA . TYR A 1 89 ? 1.081 -6.777 6.402 1.00 82.81 89 TYR A CA 1
ATOM 690 C C . TYR A 1 89 ? -0.454 -6.742 6.376 1.00 82.81 89 TYR A C 1
ATOM 692 O O . TYR A 1 89 ? -1.042 -5.824 5.813 1.00 82.81 89 TYR A O 1
ATOM 700 N N . PRO A 1 90 ? -1.137 -7.751 6.943 1.00 85.44 90 PRO A N 1
ATOM 701 C CA . PRO A 1 90 ? -2.573 -7.941 6.725 1.00 85.44 90 PRO A CA 1
ATOM 702 C C . PRO A 1 90 ? -3.460 -7.013 7.559 1.00 85.44 90 PRO A C 1
ATOM 704 O O . PRO A 1 90 ? -4.654 -6.898 7.265 1.00 85.44 90 PRO A O 1
ATOM 707 N N . LYS A 1 91 ? -2.918 -6.394 8.617 1.00 89.44 91 LYS A N 1
ATOM 708 C CA . LYS A 1 91 ? -3.679 -5.571 9.563 1.00 89.44 91 LYS A CA 1
ATOM 709 C C . LYS A 1 91 ? -2.890 -4.378 10.088 1.00 89.44 91 LYS A C 1
ATOM 711 O O . LYS A 1 91 ? -1.741 -4.542 10.480 1.00 89.44 91 LYS A O 1
ATOM 716 N N . LEU A 1 92 ? -3.554 -3.231 10.191 1.00 90.50 92 LEU A N 1
ATOM 717 C CA . LEU A 1 92 ? -3.112 -2.059 10.949 1.00 90.50 92 LEU A CA 1
ATOM 718 C C . LEU A 1 92 ? -3.978 -1.892 12.203 1.00 90.50 92 LEU A C 1
ATOM 720 O O . LEU A 1 92 ? -5.126 -2.336 12.234 1.00 90.50 92 LEU A O 1
ATOM 724 N N . TYR A 1 93 ? -3.436 -1.242 13.224 1.00 92.00 93 TYR A N 1
ATOM 725 C CA . TYR A 1 93 ? -4.144 -0.929 14.465 1.00 92.00 93 TYR A CA 1
ATOM 726 C C . TYR A 1 93 ? -4.271 0.581 14.648 1.00 92.00 93 TYR A C 1
ATOM 728 O O . TYR A 1 93 ? -3.672 1.354 13.902 1.00 92.00 93 TYR A O 1
ATOM 736 N N . ASP A 1 94 ? -5.083 0.978 15.624 1.00 91.00 94 ASP A N 1
ATOM 737 C CA . ASP A 1 94 ? -5.279 2.380 15.982 1.00 91.00 94 ASP A CA 1
ATOM 738 C C . ASP A 1 94 ? -3.940 3.048 16.338 1.00 91.00 94 ASP A C 1
ATOM 740 O O . ASP A 1 94 ? -3.091 2.441 16.996 1.00 91.00 94 ASP A O 1
ATOM 744 N N . GLY A 1 95 ? -3.729 4.268 15.850 1.00 88.69 95 GLY A N 1
ATOM 745 C CA . GLY A 1 95 ? -2.474 5.004 15.993 1.00 88.69 95 GLY A CA 1
ATOM 746 C C . GLY A 1 95 ? -1.384 4.637 14.982 1.00 88.69 95 GLY A C 1
ATOM 747 O O . GLY A 1 95 ? -0.362 5.323 14.929 1.00 88.69 95 GLY A O 1
ATOM 748 N N . ASN A 1 96 ? -1.568 3.609 14.145 1.00 90.50 96 ASN A N 1
ATOM 749 C CA . ASN A 1 96 ? -0.596 3.310 13.095 1.00 90.50 96 ASN A CA 1
ATOM 750 C C . ASN A 1 96 ? -0.552 4.449 12.067 1.00 90.50 96 ASN A C 1
ATOM 752 O O . ASN A 1 96 ? -1.583 4.827 11.510 1.00 90.50 96 ASN A O 1
ATOM 756 N N . ILE A 1 97 ? 0.655 4.933 11.770 1.00 89.69 97 ILE A N 1
ATOM 757 C CA . ILE A 1 97 ? 0.895 5.936 10.730 1.00 89.69 97 ILE A CA 1
ATOM 758 C C . ILE A 1 97 ? 1.278 5.244 9.423 1.00 89.69 97 ILE A C 1
ATOM 760 O O . ILE A 1 97 ? 2.149 4.371 9.394 1.00 89.69 97 ILE A O 1
ATOM 764 N N . VAL A 1 98 ? 0.635 5.649 8.335 1.00 90.50 98 VAL A N 1
ATOM 765 C CA . VAL A 1 98 ? 0.866 5.159 6.973 1.00 90.50 98 VAL A CA 1
ATOM 766 C C . VAL A 1 98 ? 0.970 6.338 6.016 1.00 90.50 98 VAL A C 1
ATOM 768 O O . VAL A 1 98 ? 0.404 7.396 6.269 1.00 90.50 98 VAL A O 1
ATOM 771 N N . SER A 1 99 ? 1.685 6.190 4.906 1.00 89.12 99 SER A N 1
ATOM 772 C CA . SER A 1 99 ? 1.721 7.243 3.889 1.00 89.12 99 SER A CA 1
ATOM 773 C C . SER A 1 99 ? 0.650 6.982 2.840 1.00 89.12 99 SER A C 1
ATOM 775 O O . SER A 1 99 ? 0.718 5.989 2.121 1.00 89.12 99 SER A O 1
ATOM 777 N N . VAL A 1 100 ? -0.358 7.842 2.762 1.00 90.44 100 VAL A N 1
ATOM 778 C CA . VAL A 1 100 ? -1.428 7.760 1.767 1.00 90.44 100 VAL A CA 1
ATOM 779 C C . VAL A 1 100 ? -0.925 8.384 0.477 1.00 90.44 100 VAL A C 1
ATOM 781 O O . VAL A 1 100 ? -0.641 9.573 0.441 1.00 90.44 100 VAL A O 1
ATOM 784 N N . MET A 1 101 ? -0.817 7.586 -0.579 1.00 86.31 101 MET A N 1
ATOM 785 C CA . MET A 1 101 ? -0.250 7.976 -1.878 1.00 86.31 101 MET A CA 1
ATOM 786 C C . MET A 1 101 ? -1.260 7.893 -3.028 1.00 86.31 101 MET A C 1
ATOM 788 O O . MET A 1 101 ? -0.916 8.077 -4.194 1.00 86.31 101 MET A O 1
ATOM 792 N N . GLY A 1 102 ? -2.516 7.584 -2.720 1.00 85.06 102 GLY A N 1
ATOM 793 C CA . GLY A 1 102 ? -3.594 7.574 -3.694 1.00 85.06 102 GLY A CA 1
ATOM 794 C C . GLY A 1 102 ? -4.923 7.214 -3.061 1.00 85.06 102 GLY A C 1
ATOM 795 O O . GLY A 1 102 ? -4.982 6.704 -1.944 1.00 85.06 102 GLY A O 1
ATOM 796 N N . GLU A 1 103 ? -5.994 7.421 -3.812 1.00 86.88 103 GLU A N 1
ATOM 797 C CA . GLU A 1 103 ? -7.327 6.976 -3.437 1.00 86.88 103 GLU A CA 1
ATOM 798 C C . GLU A 1 103 ? -8.061 6.396 -4.644 1.00 86.88 103 GLU A C 1
ATOM 800 O O . GLU A 1 103 ? -7.861 6.823 -5.785 1.00 86.88 103 GLU A O 1
ATOM 805 N N . ARG A 1 104 ? -8.892 5.385 -4.402 1.00 83.62 104 ARG A N 1
ATOM 806 C CA . ARG A 1 104 ? -9.753 4.783 -5.416 1.00 83.62 104 ARG A CA 1
ATOM 807 C C . ARG A 1 104 ? -10.912 4.047 -4.758 1.00 83.62 104 ARG A C 1
ATOM 809 O O . ARG A 1 104 ? -10.704 3.306 -3.804 1.00 83.62 104 ARG A O 1
ATOM 816 N N . ASP A 1 105 ? -12.123 4.235 -5.282 1.00 84.94 105 ASP A N 1
ATOM 817 C CA . ASP A 1 105 ? -13.321 3.468 -4.902 1.00 84.94 105 ASP A CA 1
ATOM 818 C C . ASP A 1 105 ? -13.602 3.434 -3.383 1.00 84.94 105 ASP A C 1
ATOM 820 O O . ASP A 1 105 ? -14.104 2.450 -2.843 1.00 84.94 105 ASP A O 1
ATOM 824 N N . GLY A 1 106 ? -13.262 4.513 -2.665 1.00 85.94 106 GLY A N 1
ATOM 825 C CA . GLY A 1 106 ? -13.426 4.598 -1.208 1.00 85.94 106 GLY A CA 1
ATOM 826 C C . GLY A 1 106 ? -12.299 3.954 -0.388 1.00 85.94 106 GLY A C 1
ATOM 827 O O . GLY A 1 106 ? -12.448 3.770 0.819 1.00 85.94 106 GLY A O 1
ATOM 828 N N . TYR A 1 107 ? -11.177 3.617 -1.019 1.00 91.88 107 TYR A N 1
ATOM 829 C CA . TYR A 1 107 ? -9.985 3.080 -0.372 1.00 91.88 107 TYR A CA 1
ATOM 830 C C . TYR A 1 107 ? -8.795 3.997 -0.613 1.00 91.88 107 TYR A C 1
ATOM 832 O O . TYR A 1 107 ? -8.636 4.546 -1.702 1.00 91.88 107 TYR A O 1
ATOM 840 N N . TYR A 1 108 ? -7.924 4.097 0.380 1.00 92.56 108 TYR A N 1
ATOM 841 C CA . TYR A 1 108 ? -6.621 4.720 0.244 1.00 92.56 108 TYR A CA 1
ATOM 842 C C . TYR A 1 108 ? -5.572 3.691 -0.144 1.00 92.56 108 TYR A C 1
ATOM 844 O O . TYR A 1 108 ? -5.488 2.621 0.460 1.00 92.56 108 TYR A O 1
ATOM 852 N N . ASN A 1 109 ? -4.764 4.046 -1.137 1.00 89.00 109 ASN A N 1
ATOM 853 C CA . ASN A 1 109 ? -3.519 3.371 -1.444 1.00 89.00 109 ASN A CA 1
ATOM 854 C C . ASN A 1 109 ? -2.458 3.894 -0.483 1.00 89.00 109 ASN A C 1
ATOM 856 O O . ASN A 1 109 ? -2.151 5.088 -0.478 1.00 89.00 109 ASN A O 1
ATOM 860 N N . ILE A 1 110 ? -1.929 3.003 0.340 1.00 91.12 110 ILE A N 1
ATOM 861 C CA . ILE A 1 110 ? -1.025 3.341 1.423 1.00 91.12 110 ILE A CA 1
ATOM 862 C C . ILE A 1 110 ? 0.312 2.634 1.269 1.00 91.12 110 ILE A C 1
ATOM 864 O O . ILE A 1 110 ? 0.400 1.480 0.842 1.00 91.12 110 ILE A O 1
ATOM 868 N N . ARG A 1 111 ? 1.360 3.330 1.690 1.00 87.94 111 ARG A N 1
ATOM 869 C CA . ARG A 1 111 ? 2.689 2.791 1.910 1.00 87.94 111 ARG A CA 1
ATOM 870 C C . ARG A 1 111 ? 2.922 2.640 3.408 1.00 87.94 111 ARG A C 1
ATOM 872 O O . ARG A 1 111 ? 2.817 3.595 4.176 1.00 87.94 111 ARG A O 1
ATOM 879 N N . ILE A 1 112 ? 3.261 1.426 3.807 1.00 86.50 112 ILE A N 1
ATOM 880 C CA . ILE A 1 112 ? 3.595 1.047 5.173 1.00 86.50 112 ILE A CA 1
ATOM 881 C C . ILE A 1 112 ? 5.108 0.881 5.225 1.00 86.50 112 ILE A C 1
ATOM 883 O O . ILE A 1 112 ? 5.653 -0.043 4.621 1.00 86.50 112 ILE A O 1
ATOM 887 N N . SER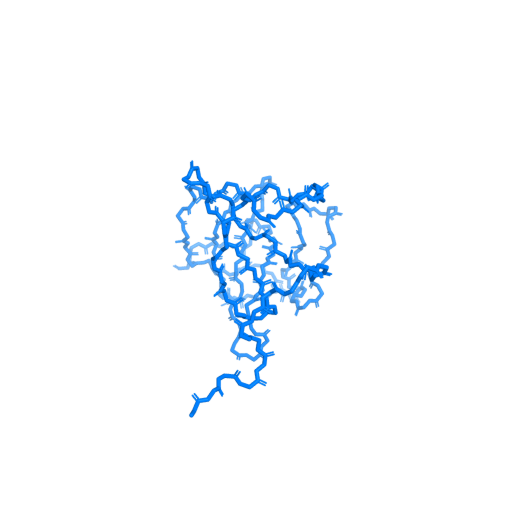 A 1 113 ? 5.781 1.773 5.941 1.00 82.56 113 SER A N 1
ATOM 888 C CA . SER A 1 113 ? 7.224 1.697 6.162 1.00 82.56 113 SER A CA 1
ATOM 889 C C . SER A 1 113 ? 7.487 1.022 7.502 1.00 82.56 113 SER A C 1
ATOM 891 O O . SER A 1 113 ? 7.204 1.592 8.553 1.00 82.56 113 SER A O 1
ATOM 893 N N . ASN A 1 114 ? 8.022 -0.198 7.479 1.00 76.19 114 ASN A N 1
ATOM 894 C CA . ASN A 1 114 ? 8.426 -0.921 8.677 1.00 76.19 114 ASN A CA 1
ATOM 895 C C . ASN A 1 114 ? 9.957 -1.102 8.686 1.00 76.19 114 ASN A C 1
ATOM 897 O O . ASN A 1 114 ? 10.505 -1.619 7.713 1.00 76.19 114 ASN A O 1
ATOM 901 N N . PRO A 1 115 ? 10.667 -0.729 9.765 1.00 70.38 115 PRO A N 1
ATOM 902 C CA . PRO A 1 115 ? 12.128 -0.834 9.813 1.00 70.38 115 PRO A CA 1
ATOM 903 C C . PRO A 1 115 ? 12.642 -2.283 9.766 1.00 70.38 115 PRO A C 1
ATOM 905 O O . PRO A 1 115 ? 13.783 -2.508 9.379 1.00 70.38 115 PRO A O 1
ATOM 908 N N . THR A 1 116 ? 11.809 -3.259 10.133 1.00 70.81 116 THR A N 1
ATOM 909 C CA . THR A 1 116 ? 12.162 -4.686 10.189 1.00 70.81 116 THR A CA 1
ATOM 910 C C . THR A 1 116 ? 11.648 -5.461 8.974 1.00 70.81 116 THR A C 1
ATOM 912 O O . THR A 1 116 ? 12.340 -6.339 8.472 1.00 70.81 116 THR A O 1
ATOM 915 N N . ALA A 1 117 ? 10.437 -5.155 8.499 1.00 67.31 117 ALA A N 1
ATOM 916 C CA . ALA A 1 117 ? 9.787 -5.867 7.391 1.00 67.31 117 ALA A CA 1
ATOM 917 C C . ALA A 1 117 ? 9.947 -5.171 6.024 1.00 67.31 117 ALA A C 1
ATOM 919 O O . ALA A 1 117 ? 9.632 -5.753 4.987 1.00 67.31 117 ALA A O 1
ATOM 920 N N . GLY A 1 118 ? 10.476 -3.945 6.010 1.00 75.31 118 GLY A N 1
ATOM 921 C CA . GLY A 1 118 ? 10.644 -3.140 4.809 1.00 75.31 118 GLY A CA 1
ATOM 922 C C . GLY A 1 118 ? 9.397 -2.330 4.456 1.00 75.31 118 GLY A C 1
ATOM 923 O O . GLY A 1 118 ? 8.561 -2.006 5.300 1.00 75.31 118 GLY A O 1
ATOM 924 N N . THR A 1 119 ? 9.308 -1.943 3.187 1.00 80.56 119 THR A N 1
ATOM 925 C CA . THR A 1 119 ? 8.190 -1.151 2.667 1.00 80.56 119 THR A CA 1
ATOM 926 C C . THR A 1 119 ? 7.137 -2.069 2.062 1.00 80.56 119 THR A C 1
ATOM 928 O O . THR A 1 119 ? 7.448 -2.892 1.204 1.00 80.56 119 THR A O 1
ATOM 931 N N . HIS A 1 120 ? 5.881 -1.889 2.460 1.00 84.00 120 HIS A N 1
ATOM 932 C CA . HIS A 1 120 ? 4.741 -2.600 1.892 1.00 84.00 120 HIS A CA 1
ATOM 933 C C . HIS A 1 120 ? 3.726 -1.619 1.316 1.00 84.00 120 HIS A C 1
ATOM 935 O O . HIS A 1 120 ? 3.524 -0.536 1.856 1.00 84.00 120 HIS A O 1
ATOM 941 N N . ILE A 1 121 ? 3.076 -2.012 0.225 1.00 85.69 121 ILE A N 1
ATOM 942 C CA . ILE A 1 121 ? 2.042 -1.219 -0.438 1.00 85.69 121 ILE A CA 1
ATOM 943 C C . ILE A 1 121 ? 0.735 -1.997 -0.379 1.00 85.69 121 ILE A C 1
ATOM 945 O O . ILE A 1 121 ? 0.708 -3.195 -0.667 1.00 85.69 121 ILE A O 1
ATOM 949 N N . GLY A 1 122 ? -0.345 -1.321 -0.005 1.00 89.19 122 GLY A N 1
ATOM 950 C CA . GLY A 1 122 ? -1.660 -1.933 0.070 1.00 89.19 122 GLY A CA 1
ATOM 951 C C . GLY A 1 122 ? -2.785 -0.914 0.118 1.00 89.19 122 GLY A C 1
ATOM 952 O O . GLY A 1 122 ? -2.567 0.290 0.054 1.00 89.19 122 GLY A O 1
ATOM 953 N N . TRP A 1 123 ? -4.003 -1.422 0.237 1.00 92.38 123 TRP A N 1
ATOM 954 C CA . TRP A 1 123 ? -5.226 -0.635 0.200 1.00 92.38 123 TRP A CA 1
ATOM 955 C C . TRP A 1 123 ? -6.024 -0.803 1.484 1.00 92.38 123 TRP A C 1
ATOM 957 O O . TRP A 1 123 ? -6.207 -1.922 1.969 1.00 92.38 123 TRP A O 1
ATOM 967 N N . VAL A 1 124 ? -6.528 0.304 2.018 1.00 93.94 124 VAL A N 1
ATOM 968 C CA . VAL A 1 124 ? -7.321 0.348 3.256 1.00 93.94 124 VAL A CA 1
ATOM 969 C C . VAL A 1 124 ? -8.549 1.230 3.078 1.00 93.94 124 VAL A C 1
ATOM 971 O O . VAL A 1 124 ? -8.541 2.117 2.233 1.00 93.94 124 VAL A O 1
ATOM 974 N N . SER A 1 125 ? -9.630 0.975 3.820 1.00 93.38 125 SER A N 1
ATOM 975 C CA . SER A 1 125 ? -10.830 1.823 3.723 1.00 93.38 125 SER A CA 1
ATOM 976 C C . SER A 1 125 ? -10.518 3.226 4.246 1.00 93.38 125 SER A C 1
ATOM 978 O O . SER A 1 125 ? -9.862 3.381 5.278 1.00 93.38 125 SER A O 1
ATOM 980 N N . LYS A 1 126 ? -11.006 4.237 3.520 1.00 92.12 126 LYS A N 1
ATOM 981 C CA . LYS A 1 126 ? -10.841 5.647 3.886 1.00 92.12 126 LYS A CA 1
ATOM 982 C C . LYS A 1 126 ? -11.540 6.029 5.188 1.00 92.12 126 LYS A C 1
ATOM 984 O O . LYS A 1 126 ? -11.176 7.025 5.794 1.00 92.12 126 LYS A O 1
ATOM 989 N N . ASP A 1 127 ? -12.537 5.247 5.597 1.00 93.00 127 ASP A N 1
ATOM 990 C CA . ASP A 1 127 ? -13.380 5.537 6.761 1.00 93.00 127 ASP A CA 1
ATOM 991 C C . ASP A 1 127 ? -12.597 5.448 8.082 1.00 93.00 127 ASP A C 1
ATOM 993 O O . ASP A 1 127 ? -13.057 5.941 9.105 1.00 93.00 127 ASP A O 1
ATOM 997 N N . TYR A 1 128 ? -11.418 4.819 8.043 1.00 92.88 128 TYR A N 1
ATOM 998 C CA . TYR A 1 128 ? -10.589 4.507 9.206 1.00 92.88 128 TYR A CA 1
ATOM 999 C C . TYR A 1 128 ? -9.195 5.138 9.144 1.00 92.88 128 TYR A C 1
ATOM 1001 O O . TYR A 1 128 ? -8.318 4.753 9.918 1.00 92.88 128 TYR A O 1
ATOM 1009 N N . VAL A 1 129 ? -8.945 6.026 8.177 1.00 92.31 129 VAL A N 1
ATOM 1010 C CA . VAL A 1 129 ? -7.657 6.710 8.020 1.00 92.31 129 VAL A CA 1
ATOM 1011 C C . VAL A 1 129 ? -7.910 8.196 7.834 1.00 92.31 129 VAL A C 1
ATOM 1013 O O . VAL A 1 129 ? -8.441 8.626 6.810 1.00 92.31 129 VAL A O 1
ATOM 1016 N N . GLY A 1 130 ? -7.489 8.977 8.820 1.00 89.50 130 GLY A N 1
ATOM 1017 C CA . GLY A 1 130 ? -7.642 10.425 8.849 1.00 89.50 130 GLY A CA 1
ATOM 1018 C C . GLY A 1 130 ? -6.293 11.132 8.874 1.00 89.50 130 GLY A C 1
ATOM 1019 O O . GLY A 1 130 ? -5.262 10.526 9.171 1.00 89.50 130 GLY A O 1
ATOM 1020 N N . GLN A 1 131 ? -6.298 12.426 8.553 1.00 80.69 131 GLN A N 1
ATOM 1021 C CA . GLN A 1 131 ? -5.173 13.300 8.883 1.00 80.69 131 GLN A CA 1
ATOM 1022 C C . GLN A 1 131 ? -5.108 13.405 10.410 1.00 80.69 131 GLN A C 1
ATOM 1024 O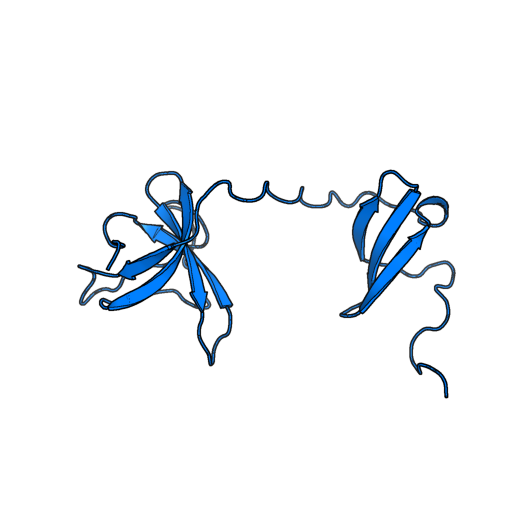 O . GLN A 1 131 ? -6.105 13.774 11.032 1.00 80.69 131 GLN A O 1
ATOM 1029 N N . GLY A 1 132 ? -3.979 12.981 10.983 1.00 59.72 132 GLY A N 1
ATOM 1030 C CA . GLY A 1 132 ? -3.689 13.117 12.414 1.00 59.72 132 GLY A CA 1
ATOM 1031 C C . GLY A 1 132 ? -3.254 14.526 12.785 1.00 59.72 132 GLY A C 1
ATOM 1032 O O . GLY A 1 132 ? -2.730 15.234 11.892 1.00 59.72 132 GLY A O 1
#

Sequence (132 aa):
MRLAAWPELAEGNEVDVAELYSNGWARVLIREYTGYVNASYLQITERSQPTPAPAPTYTEWAGQVHDVNPVGLIVRTGPGKGYDRLTAYPKLYDGNIVSVMGERDGYYNIRISNPTAGTHIGWVSKDYVGQG

InterPro domains:
  IPR036028 SH3-like domain superfamily [SSF50044] (9-57)

Secondary structure (DSSP, 8-state):
---SS-S---TT---EEEEE-TTSEEEEEETTEEEEEEGGG----------PPPPP-S--EEEEE-S-TTT-EEPBSSSSTTSPB-SSS-EE-TT-EEEEEEEETTEEEEEEEETTTEEEEEEEEGGGEEE-

Organism: NCBI:txid3044208

Radius of gyration: 20.58 Å; chains: 1; bounding box: 55×30×51 Å

Foldseek 3Di:
DDPPPDPDDDPPDDWAFPDDDPVQKTWTDDPPDIDIDGNVPDPDPDPPDPDPDPQDPDDKDKWFFADCPPPFWAWFADDDPPGHTDPLQGGDDGGQIWIFRDDDPQWTWTWHADPPSGIDTTITGPVGIDHD

pLDDT: mean 73.16, std 17.67, range [29.61, 93.94]